Protein AF-A0A392U8L1-F1 (afdb_monomer_lite)

pLDDT: mean 88.87, std 3.4, range [80.19, 94.81]

InterPro domains:
  IPR000246 Peptidase T2, asparaginase 2 [PF01112] (1-55)
  IPR000246 Peptidase T2, asparaginase 2 [PTHR10188] (1-55)
  IPR029055 Nucleophile aminohydrolases, N-terminal [SSF56235] (1-55)

Organism: NCBI:txid97028

Sequence (55 aa):
VRQLESNPIFNSGRGSALTAKGTVEMEASIMDGAKRRCGAVSGLSTVKNPVSLAR

Secondary structure (DSSP, 8-state):
-HHHHHSTTSSSGGGPPBPTTS-B-EEEEEEETTTTEEEEEEEESS-S-HHHH--

Foldseek 3Di:
DLVQLQDLVHCHQNVNDADPVRAGWHKDKDADPVVRDIFIDTRDRPDRHRNVVRD

Radius of gyration: 11.85 Å; chains: 1; bounding box: 23×19×34 Å

Structure (mmCIF, N/CA/C/O backbone):
data_AF-A0A392U8L1-F1
#
_entry.id   AF-A0A392U8L1-F1
#
loop_
_atom_site.group_PDB
_atom_site.id
_atom_site.type_symbol
_atom_site.label_atom_id
_atom_site.label_alt_id
_atom_site.label_comp_id
_atom_site.label_asym_id
_atom_site.label_entity_id
_atom_site.label_seq_id
_atom_site.pdbx_PDB_ins_code
_atom_site.Cartn_x
_atom_site.Cartn_y
_atom_site.Cartn_z
_atom_site.occupancy
_atom_site.B_iso_or_equiv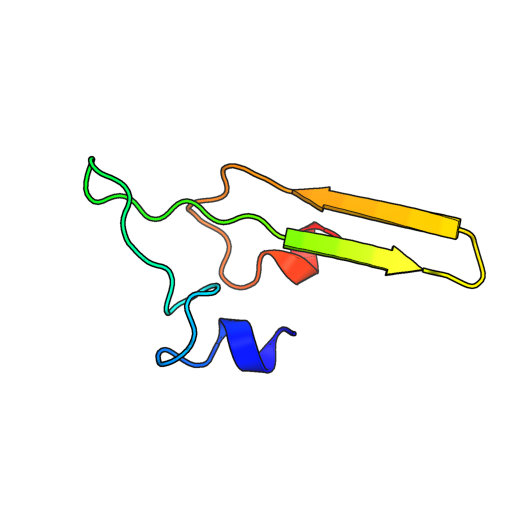
_atom_site.auth_seq_id
_atom_site.auth_comp_id
_atom_site.auth_asym_id
_atom_site.auth_atom_id
_atom_site.pdbx_PDB_model_num
ATOM 1 N N . VAL A 1 1 ? 6.653 -4.204 -4.087 1.00 80.19 1 VAL A N 1
ATOM 2 C CA . VAL A 1 1 ? 5.526 -3.434 -3.501 1.00 80.19 1 VAL A CA 1
ATOM 3 C C . VAL A 1 1 ? 4.471 -4.330 -2.855 1.00 80.19 1 VAL A C 1
ATOM 5 O O . VAL A 1 1 ? 4.299 -4.217 -1.656 1.00 80.19 1 VAL A O 1
ATOM 8 N N . ARG A 1 2 ? 3.853 -5.294 -3.559 1.00 85.81 2 ARG A N 1
ATOM 9 C CA . ARG A 1 2 ? 2.823 -6.196 -2.976 1.00 85.81 2 ARG A CA 1
ATOM 10 C C . ARG A 1 2 ? 3.199 -6.893 -1.661 1.00 85.81 2 ARG A C 1
ATOM 12 O O . ARG A 1 2 ? 2.355 -7.075 -0.790 1.00 85.81 2 ARG A O 1
ATOM 19 N N . GLN A 1 3 ? 4.461 -7.306 -1.526 1.00 84.25 3 GLN A N 1
ATOM 20 C CA . GLN A 1 3 ? 4.961 -7.918 -0.291 1.00 84.25 3 GLN A CA 1
ATOM 21 C C . GLN A 1 3 ? 5.006 -6.920 0.878 1.00 84.25 3 GLN A C 1
ATOM 23 O O . GLN A 1 3 ? 4.731 -7.313 2.005 1.00 84.25 3 GLN A O 1
ATOM 28 N N . LEU A 1 4 ? 5.282 -5.639 0.606 1.00 85.44 4 LEU A N 1
ATOM 29 C CA . LEU A 1 4 ? 5.262 -4.571 1.610 1.00 85.44 4 LEU A CA 1
ATOM 30 C C . LEU A 1 4 ? 3.822 -4.243 2.024 1.00 85.44 4 LEU A C 1
ATOM 32 O O . LEU A 1 4 ? 3.540 -4.202 3.210 1.00 85.44 4 LEU A O 1
ATOM 36 N N . GLU A 1 5 ? 2.891 -4.161 1.068 1.00 86.38 5 GLU A N 1
ATOM 37 C CA . GLU A 1 5 ? 1.453 -3.961 1.343 1.00 86.38 5 GLU A CA 1
ATOM 38 C C . GLU A 1 5 ? 0.813 -5.107 2.144 1.00 86.38 5 GLU A C 1
ATOM 40 O O . GLU A 1 5 ? -0.209 -4.937 2.806 1.00 86.38 5 GLU A O 1
ATOM 45 N N . SER A 1 6 ? 1.380 -6.310 2.050 1.00 87.00 6 SER A N 1
ATOM 46 C CA . SER A 1 6 ? 0.895 -7.474 2.798 1.00 87.00 6 SER A CA 1
ATOM 47 C C . SER A 1 6 ? 1.494 -7.557 4.201 1.00 87.00 6 SER A C 1
ATOM 49 O O . SER A 1 6 ? 0.972 -8.295 5.038 1.00 87.00 6 SER A O 1
ATOM 51 N N . ASN A 1 7 ? 2.588 -6.836 4.452 1.00 86.50 7 ASN A N 1
ATOM 52 C CA . ASN A 1 7 ? 3.273 -6.845 5.729 1.00 86.50 7 ASN A CA 1
ATOM 53 C C . ASN A 1 7 ? 2.655 -5.767 6.642 1.00 86.50 7 ASN A C 1
ATOM 55 O O . ASN A 1 7 ? 2.715 -4.583 6.316 1.00 86.50 7 ASN A O 1
ATOM 59 N N . PRO A 1 8 ? 2.079 -6.157 7.792 1.00 86.44 8 PRO A N 1
ATOM 60 C CA . PRO A 1 8 ? 1.345 -5.247 8.670 1.00 86.44 8 PRO A CA 1
ATOM 61 C C . PRO A 1 8 ? 2.221 -4.185 9.351 1.00 86.44 8 PRO A C 1
ATOM 63 O O . PRO A 1 8 ? 1.680 -3.254 9.931 1.00 86.44 8 PRO A O 1
ATOM 66 N N . ILE A 1 9 ? 3.551 -4.318 9.306 1.00 90.25 9 ILE A N 1
ATOM 67 C CA . ILE A 1 9 ? 4.487 -3.345 9.892 1.00 90.25 9 ILE A CA 1
ATOM 68 C C . ILE A 1 9 ? 4.580 -2.080 9.028 1.00 90.25 9 ILE A C 1
ATOM 70 O O . ILE A 1 9 ? 4.889 -1.002 9.531 1.00 90.25 9 ILE A O 1
ATOM 74 N N . PHE A 1 10 ? 4.321 -2.196 7.725 1.00 85.31 10 PHE A N 1
ATOM 75 C CA . PHE A 1 10 ? 4.415 -1.066 6.811 1.00 85.31 10 PHE A CA 1
ATOM 76 C C . PHE A 1 10 ? 3.064 -0.375 6.664 1.00 85.31 10 PHE A C 1
ATOM 78 O O . PHE A 1 10 ? 2.043 -1.035 6.484 1.00 85.31 10 PHE A O 1
ATOM 85 N N . ASN A 1 11 ? 3.081 0.960 6.648 1.00 88.31 11 ASN A N 1
ATOM 86 C CA . ASN A 1 11 ? 1.914 1.801 6.379 1.00 88.31 11 ASN A CA 1
ATOM 87 C C . ASN A 1 11 ? 1.482 1.715 4.900 1.00 88.31 11 ASN A C 1
ATOM 89 O O . ASN A 1 11 ? 1.635 2.656 4.126 1.00 88.31 11 ASN A O 1
ATOM 93 N N . SER A 1 12 ? 1.019 0.540 4.484 1.00 84.50 12 SER A N 1
ATOM 94 C CA . SER A 1 12 ? 0.560 0.245 3.130 1.00 84.50 12 SER A CA 1
ATOM 95 C C . SER A 1 12 ? -0.323 -1.000 3.142 1.00 84.50 12 SER A C 1
ATOM 97 O O . SER A 1 12 ? 0.008 -1.977 3.817 1.00 84.50 12 SER A O 1
ATOM 99 N N . GLY A 1 13 ? -1.415 -1.002 2.374 1.00 86.00 13 GLY A N 1
ATOM 100 C CA . GLY A 1 13 ? -2.308 -2.156 2.282 1.00 86.00 13 GLY A CA 1
ATOM 101 C C . GLY A 1 13 ? -2.880 -2.552 3.647 1.00 86.00 13 GLY A C 1
ATOM 102 O O . GLY A 1 13 ? -3.617 -1.802 4.281 1.00 86.00 13 GLY A O 1
ATOM 103 N N . ARG A 1 14 ? -2.516 -3.746 4.127 1.00 83.00 14 ARG A N 1
ATOM 104 C CA . ARG A 1 14 ? -3.006 -4.293 5.403 1.00 83.00 14 ARG A CA 1
ATOM 105 C C . ARG A 1 14 ? -2.515 -3.515 6.631 1.00 83.00 14 ARG A C 1
ATOM 107 O O . ARG A 1 14 ? -3.201 -3.535 7.647 1.00 83.00 14 ARG A O 1
ATOM 114 N N . GLY A 1 15 ? -1.340 -2.892 6.560 1.00 84.19 15 GLY A N 1
ATOM 115 C CA . GLY A 1 15 ? -0.762 -2.116 7.664 1.00 84.19 15 GLY A CA 1
ATOM 116 C C . GLY A 1 15 ? -1.084 -0.621 7.606 1.00 84.19 15 GLY A C 1
ATOM 117 O O . GLY A 1 15 ? -0.441 0.164 8.297 1.00 84.19 15 GLY A O 1
ATOM 118 N N . SER A 1 16 ? -2.029 -0.207 6.756 1.00 87.50 16 SER A N 1
ATOM 119 C CA . SER A 1 16 ? -2.347 1.205 6.560 1.00 87.50 16 SER A CA 1
ATOM 120 C C . SER A 1 16 ? -2.890 1.879 7.820 1.00 87.50 16 SER A C 1
ATOM 122 O O . SER A 1 16 ? -3.736 1.341 8.535 1.00 87.50 16 SER A O 1
ATOM 124 N N . ALA A 1 17 ? -2.405 3.096 8.054 1.00 88.62 17 ALA A N 1
ATOM 125 C CA . ALA A 1 17 ? -2.881 3.978 9.100 1.00 88.62 17 ALA A CA 1
ATOM 126 C C . ALA A 1 17 ? -4.349 4.354 8.869 1.00 88.62 17 ALA A C 1
ATOM 128 O O . ALA A 1 17 ? -4.829 4.434 7.735 1.00 88.62 17 ALA A O 1
ATOM 129 N N . LEU A 1 18 ? -5.052 4.601 9.970 1.00 90.00 18 LEU A N 1
ATOM 130 C CA . LEU A 1 18 ? -6.439 5.032 9.931 1.00 90.00 18 LEU A CA 1
ATOM 131 C C . LEU A 1 18 ? -6.524 6.538 9.678 1.00 90.00 18 LEU A C 1
ATOM 133 O O . LEU A 1 18 ? -5.721 7.320 10.189 1.00 90.00 18 LEU A O 1
ATOM 137 N N . THR A 1 19 ? -7.539 6.945 8.926 1.00 90.19 19 THR A N 1
ATOM 138 C CA . THR A 1 19 ? -7.936 8.347 8.802 1.00 90.19 19 THR A CA 1
ATOM 139 C C . THR A 1 19 ? -8.484 8.868 10.133 1.00 90.19 19 THR A C 1
ATOM 141 O O . THR A 1 19 ? -8.792 8.104 11.051 1.00 90.19 19 THR A O 1
ATOM 144 N N . ALA A 1 20 ? -8.720 10.179 10.224 1.00 90.69 20 ALA A N 1
ATOM 145 C CA . ALA A 1 20 ? -9.382 10.788 11.382 1.00 90.69 20 ALA A CA 1
ATOM 146 C C . ALA A 1 20 ? -10.782 10.203 11.676 1.00 90.69 20 ALA A C 1
ATOM 148 O O . ALA A 1 20 ? -11.280 10.328 12.791 1.00 90.69 20 ALA A O 1
ATOM 149 N N . LYS A 1 21 ? -11.416 9.554 10.689 1.00 90.75 21 LYS A N 1
ATOM 150 C CA . LYS A 1 21 ? -12.714 8.876 10.830 1.00 90.75 21 LYS A CA 1
ATOM 151 C C . LYS A 1 21 ? -12.582 7.395 11.209 1.00 90.75 21 LYS A C 1
ATOM 153 O O . LYS A 1 21 ? -13.590 6.697 11.263 1.00 90.75 21 LYS A O 1
ATOM 158 N N . GLY A 1 22 ? -11.365 6.899 11.436 1.00 89.62 22 GLY A N 1
ATOM 159 C CA . GLY A 1 22 ? -11.104 5.492 11.742 1.00 89.62 22 GLY A CA 1
ATOM 160 C C . GLY A 1 22 ? -11.213 4.555 10.535 1.00 89.62 22 GLY A C 1
ATOM 161 O O . GLY A 1 22 ? -11.250 3.341 10.717 1.00 89.62 22 GLY A O 1
ATOM 162 N N . THR A 1 23 ? -11.286 5.084 9.309 1.00 89.69 23 THR A N 1
ATOM 163 C CA . THR A 1 23 ? -11.332 4.285 8.074 1.00 89.69 23 THR A CA 1
ATOM 164 C C . THR A 1 23 ? -9.936 4.095 7.493 1.00 89.69 23 THR A C 1
ATOM 166 O O . THR A 1 23 ? -9.040 4.889 7.757 1.00 89.69 23 THR A O 1
ATOM 169 N N . VAL A 1 24 ? -9.742 3.055 6.684 1.00 88.88 24 VAL A N 1
ATOM 170 C CA . VAL A 1 24 ? -8.518 2.884 5.892 1.00 88.88 24 VAL A CA 1
ATOM 171 C C . VAL A 1 24 ? -8.755 3.469 4.505 1.00 88.88 24 VAL A C 1
ATOM 173 O O . VAL A 1 24 ? -9.670 3.040 3.800 1.00 88.88 24 VAL A O 1
ATOM 176 N N . GLU A 1 25 ? -7.917 4.425 4.119 1.00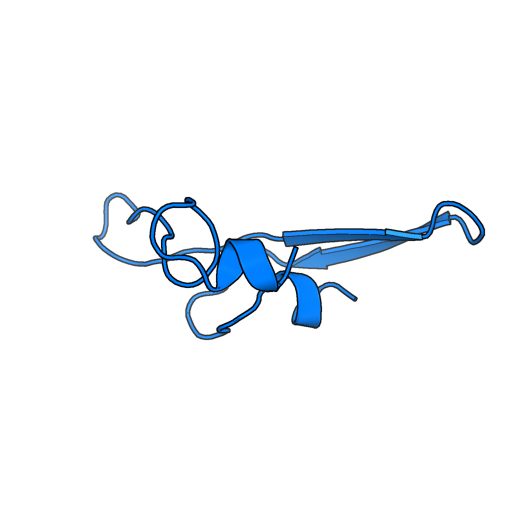 91.56 25 GLU A N 1
ATOM 177 C CA . GLU A 1 25 ? -7.873 4.987 2.770 1.00 91.56 25 GLU A CA 1
ATOM 178 C C . GLU A 1 25 ? -6.461 4.815 2.216 1.00 91.56 25 GLU A C 1
ATOM 180 O O . GLU A 1 25 ? -5.474 5.175 2.857 1.00 91.56 25 GLU A O 1
ATOM 185 N N . MET A 1 26 ? -6.368 4.196 1.043 1.00 89.44 26 MET A N 1
ATOM 186 C CA . MET A 1 26 ? -5.105 3.792 0.443 1.00 89.44 26 MET A CA 1
ATOM 187 C C . MET A 1 26 ? -4.912 4.423 -0.926 1.00 89.44 26 MET A C 1
ATOM 189 O O . MET A 1 26 ? -5.841 4.517 -1.734 1.00 89.44 26 MET A O 1
ATOM 193 N N . GLU A 1 27 ? -3.657 4.755 -1.200 1.00 91.44 27 GLU A N 1
ATOM 194 C CA . GLU A 1 27 ? -3.196 5.286 -2.474 1.00 91.44 27 GLU A CA 1
ATOM 195 C C . GLU A 1 27 ? -2.018 4.456 -2.982 1.00 91.44 27 GLU A C 1
ATOM 197 O O . GLU A 1 27 ? -1.187 3.984 -2.202 1.00 91.44 27 GLU A O 1
ATOM 202 N N . ALA A 1 28 ? -1.942 4.264 -4.296 1.00 92.06 28 ALA A N 1
ATOM 203 C CA . ALA A 1 28 ? -0.783 3.650 -4.929 1.00 92.06 28 ALA A CA 1
ATOM 204 C C . ALA A 1 28 ? -0.608 4.140 -6.360 1.00 92.06 28 ALA A C 1
ATOM 206 O O . ALA A 1 28 ? -1.573 4.410 -7.071 1.00 92.06 28 ALA A O 1
ATOM 207 N N . SER A 1 29 ? 0.642 4.190 -6.803 1.00 93.12 29 SER A N 1
ATOM 208 C CA . SER A 1 29 ? 0.995 4.516 -8.177 1.00 93.12 29 SER A CA 1
ATOM 209 C C . SER A 1 29 ? 2.123 3.622 -8.678 1.00 93.12 29 SER A C 1
ATOM 211 O O . SER A 1 29 ? 2.903 3.054 -7.907 1.00 93.12 29 SER A O 1
ATOM 213 N N . ILE A 1 30 ? 2.183 3.460 -9.995 1.00 93.62 30 ILE A N 1
ATOM 214 C CA . ILE A 1 30 ? 3.245 2.742 -10.688 1.00 93.62 30 ILE A CA 1
ATOM 215 C C . ILE A 1 30 ? 3.576 3.451 -11.998 1.00 93.62 30 ILE A C 1
ATOM 217 O O . ILE A 1 30 ? 2.704 3.999 -12.672 1.00 93.62 30 ILE A O 1
ATOM 221 N N . MET A 1 31 ? 4.856 3.432 -12.359 1.00 94.81 31 MET A N 1
ATOM 222 C CA . MET A 1 31 ? 5.359 4.009 -13.597 1.00 94.81 31 MET A CA 1
ATOM 223 C C . MET A 1 31 ? 6.235 2.995 -14.335 1.00 94.81 31 MET A C 1
ATOM 225 O O . MET A 1 31 ? 7.148 2.404 -13.762 1.00 94.81 31 MET A O 1
ATOM 229 N N . ASP A 1 32 ? 5.953 2.809 -15.619 1.00 93.69 32 ASP A N 1
ATOM 230 C CA . ASP A 1 32 ? 6.778 2.084 -16.582 1.00 93.69 32 ASP A CA 1
ATOM 231 C C . ASP A 1 32 ? 7.692 3.100 -17.279 1.00 93.69 32 ASP A C 1
ATOM 233 O O . ASP A 1 32 ? 7.270 3.806 -18.198 1.00 93.69 32 ASP A O 1
ATOM 237 N N . GLY A 1 33 ? 8.943 3.199 -16.820 1.00 93.19 33 GLY A N 1
ATOM 238 C CA . GLY A 1 33 ? 9.914 4.175 -17.325 1.00 93.19 33 GLY A CA 1
ATOM 239 C C . GLY A 1 33 ? 10.317 3.963 -18.789 1.00 93.19 33 GLY A C 1
ATOM 240 O O . GLY A 1 33 ? 10.662 4.927 -19.466 1.00 93.19 33 GLY A O 1
ATOM 241 N N . ALA A 1 34 ? 10.214 2.735 -19.309 1.00 94.62 34 ALA A N 1
ATOM 242 C CA . ALA A 1 34 ? 10.579 2.432 -20.693 1.00 94.62 34 ALA A CA 1
ATOM 243 C C . ALA A 1 34 ? 9.526 2.951 -21.681 1.00 94.62 34 ALA A C 1
ATOM 245 O O . ALA A 1 34 ? 9.861 3.530 -22.712 1.00 94.62 34 ALA A O 1
ATOM 246 N N . LYS A 1 35 ? 8.242 2.772 -21.351 1.00 93.88 35 LYS A N 1
ATOM 247 C CA . LYS A 1 35 ? 7.117 3.222 -22.192 1.00 93.88 35 LYS A CA 1
ATOM 248 C C . LYS A 1 35 ? 6.510 4.552 -21.739 1.00 93.88 35 LYS A C 1
ATOM 250 O O . LYS A 1 35 ? 5.534 4.997 -22.334 1.00 93.88 35 LYS A O 1
ATOM 255 N N . ARG A 1 36 ? 7.059 5.163 -20.682 1.00 92.06 36 ARG A N 1
ATOM 256 C CA . ARG A 1 36 ? 6.535 6.358 -19.992 1.00 92.06 36 ARG A CA 1
ATOM 257 C C . ARG 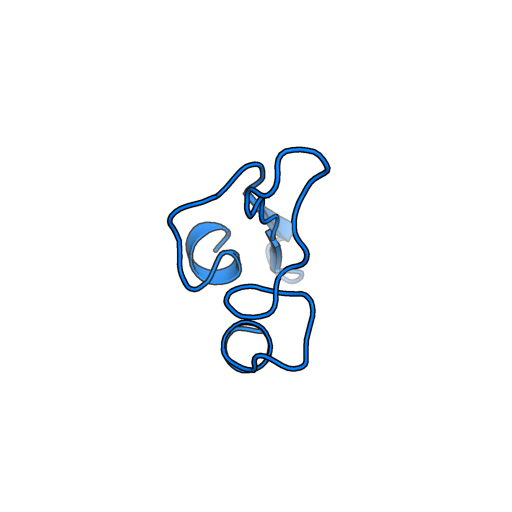A 1 36 ? 5.054 6.248 -19.605 1.00 92.06 36 ARG A C 1
ATOM 259 O O . ARG A 1 36 ? 4.355 7.255 -19.555 1.00 92.06 36 ARG A O 1
ATOM 266 N N . ARG A 1 37 ? 4.561 5.034 -19.349 1.00 93.81 37 ARG A N 1
ATOM 267 C CA . ARG A 1 37 ? 3.176 4.821 -18.902 1.00 93.81 37 ARG A CA 1
ATOM 268 C C . ARG A 1 37 ? 3.116 4.951 -17.390 1.00 93.81 37 ARG A C 1
ATOM 270 O O . ARG A 1 37 ? 4.029 4.503 -16.703 1.00 93.81 37 ARG A O 1
ATOM 277 N N . CYS A 1 38 ? 2.039 5.516 -16.875 1.00 92.75 38 CYS A N 1
ATOM 278 C CA . CYS A 1 38 ? 1.785 5.601 -15.446 1.00 92.75 38 CYS A CA 1
ATOM 279 C C . CYS A 1 38 ? 0.347 5.189 -15.141 1.00 92.75 38 CYS A C 1
ATOM 281 O O . CYS A 1 38 ? -0.542 5.325 -15.981 1.00 92.75 38 CYS A O 1
ATOM 283 N N . GLY A 1 39 ? 0.143 4.678 -13.935 1.00 93.38 39 GLY A N 1
ATOM 284 C CA . GLY A 1 39 ? -1.171 4.407 -13.381 1.00 93.38 39 GLY A CA 1
ATOM 285 C C . GLY A 1 39 ? -1.167 4.729 -11.895 1.00 93.38 39 GLY A C 1
ATOM 286 O O . GLY A 1 39 ? -0.152 4.571 -11.212 1.00 93.38 39 GLY A O 1
ATOM 287 N N . ALA A 1 40 ? -2.282 5.261 -11.410 1.00 92.25 40 ALA A N 1
ATOM 288 C CA . ALA A 1 40 ? -2.439 5.683 -10.029 1.00 92.25 40 ALA A CA 1
ATOM 289 C C . ALA A 1 40 ? -3.880 5.473 -9.577 1.00 92.25 40 ALA A C 1
ATOM 291 O O . ALA A 1 40 ? -4.816 5.569 -10.371 1.00 92.25 40 ALA A O 1
ATOM 292 N N . VAL A 1 41 ? -4.035 5.177 -8.294 1.00 90.69 41 VAL A N 1
ATOM 293 C CA . VAL A 1 41 ? -5.314 4.945 -7.627 1.00 90.69 41 VAL A CA 1
ATOM 294 C C . VAL A 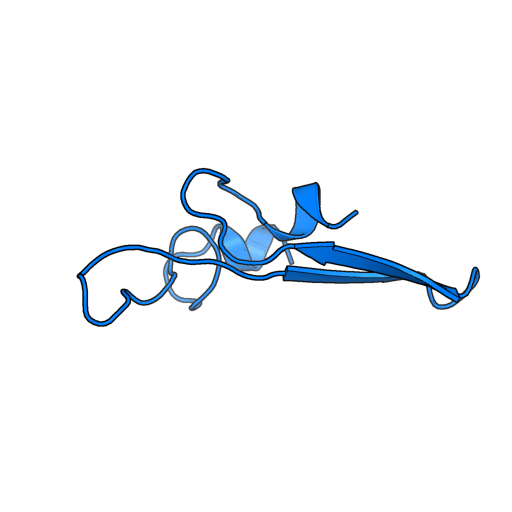1 41 ? -5.274 5.641 -6.271 1.00 90.69 41 VAL A C 1
ATOM 296 O O . VAL A 1 41 ? -4.240 5.632 -5.602 1.00 90.69 41 VAL A O 1
ATOM 299 N N . SER A 1 42 ? -6.385 6.253 -5.875 1.00 91.25 42 SER A N 1
ATOM 300 C CA . SER A 1 42 ? -6.539 6.965 -4.601 1.00 91.25 42 SER A CA 1
ATOM 301 C C . SER A 1 42 ? -7.931 6.690 -4.028 1.00 91.25 42 SER A C 1
ATOM 303 O O . SER A 1 42 ? -8.839 6.290 -4.762 1.00 91.25 42 SER A O 1
ATOM 305 N N . GLY A 1 43 ? -8.081 6.847 -2.712 1.00 88.38 43 GLY A N 1
ATOM 306 C CA . GLY A 1 43 ? -9.354 6.671 -2.010 1.00 88.38 43 GLY A CA 1
ATOM 307 C C . GLY A 1 43 ? -9.846 5.223 -1.946 1.00 88.38 43 GLY A C 1
ATOM 308 O O . GLY A 1 43 ? -11.046 4.981 -1.825 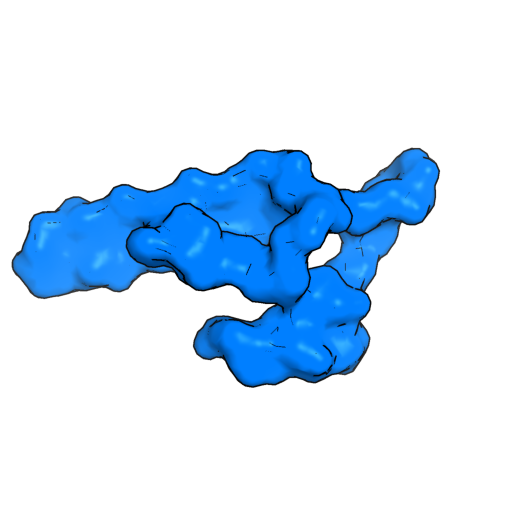1.00 88.38 43 GLY A O 1
ATOM 309 N N . LEU A 1 44 ? -8.948 4.237 -2.053 1.00 88.12 44 LEU A N 1
ATOM 310 C CA . LEU A 1 44 ? -9.335 2.829 -1.977 1.00 88.12 44 LEU A CA 1
ATOM 311 C C . LEU A 1 44 ? -9.484 2.381 -0.524 1.00 88.12 44 LEU A C 1
ATOM 313 O O . LEU A 1 44 ? -8.580 2.576 0.283 1.00 88.12 44 LEU A O 1
ATOM 317 N N . SER A 1 45 ? -10.581 1.689 -0.221 1.00 87.44 45 SER A N 1
ATOM 318 C CA . SER A 1 45 ? -10.852 1.127 1.111 1.00 87.44 45 SER A CA 1
ATOM 319 C C . SER A 1 45 ? -11.041 -0.395 1.117 1.00 87.44 45 SER A C 1
ATOM 321 O O . SER A 1 45 ? -10.919 -1.029 2.161 1.00 87.44 45 SER A O 1
ATOM 323 N N . THR A 1 46 ? -11.303 -1.012 -0.041 1.00 86.25 46 THR A N 1
ATOM 324 C CA . THR A 1 46 ? -11.686 -2.436 -0.153 1.00 86.25 46 THR A CA 1
ATOM 325 C C . THR A 1 46 ? -10.627 -3.330 -0.804 1.00 86.25 46 THR A C 1
ATOM 327 O O . THR A 1 46 ? -10.775 -4.552 -0.834 1.00 86.25 46 THR A O 1
ATOM 330 N N . VAL A 1 47 ? -9.549 -2.753 -1.339 1.00 85.50 47 VAL A N 1
ATOM 331 C CA . VAL A 1 47 ? -8.559 -3.477 -2.150 1.00 85.50 47 VAL A CA 1
ATOM 332 C C . VAL A 1 47 ? -7.356 -3.886 -1.303 1.00 85.50 47 VAL A C 1
ATOM 334 O O . VAL A 1 47 ? -6.672 -3.040 -0.740 1.00 85.50 47 VAL A O 1
ATOM 337 N N . LYS A 1 48 ? -7.037 -5.187 -1.278 1.00 83.94 48 LYS A N 1
ATOM 338 C CA . LYS A 1 48 ? -5.906 -5.736 -0.501 1.00 83.94 48 LYS A CA 1
ATOM 339 C C . LYS A 1 48 ? -4.536 -5.201 -0.941 1.00 83.94 48 LYS A C 1
ATOM 341 O O . LYS A 1 48 ? -3.650 -5.023 -0.113 1.00 83.94 48 LYS A O 1
ATOM 346 N N . ASN A 1 49 ? -4.349 -5.000 -2.245 1.00 87.00 49 ASN A N 1
ATOM 347 C CA . ASN A 1 49 ? -3.083 -4.568 -2.840 1.00 87.00 49 ASN A CA 1
ATOM 348 C C . ASN A 1 49 ? -3.315 -3.414 -3.827 1.00 87.00 49 ASN A C 1
ATOM 350 O O . ASN A 1 49 ? -3.444 -3.680 -5.029 1.00 87.00 49 ASN A O 1
ATOM 354 N N . PRO A 1 50 ? -3.378 -2.160 -3.345 1.00 85.94 50 PRO A N 1
ATOM 355 C CA . PRO A 1 50 ? -3.598 -0.964 -4.162 1.00 85.94 50 PRO A CA 1
ATOM 356 C C . PRO A 1 50 ? -2.696 -0.878 -5.404 1.00 85.94 50 PRO A C 1
ATOM 358 O O . PRO A 1 50 ? -3.182 -0.589 -6.498 1.00 85.94 50 PRO A O 1
ATOM 361 N N . VAL A 1 51 ? -1.412 -1.251 -5.299 1.00 89.19 51 VAL A N 1
ATOM 362 C CA . VAL A 1 51 ? -0.471 -1.243 -6.440 1.00 89.19 51 VAL A CA 1
ATOM 363 C C . VAL A 1 51 ? -0.879 -2.186 -7.575 1.00 89.19 51 VAL A C 1
ATOM 365 O O . VAL A 1 51 ? -0.449 -2.026 -8.713 1.00 89.19 51 VAL A O 1
ATOM 368 N N . SER A 1 52 ? -1.685 -3.209 -7.283 1.00 89.75 52 SER A N 1
ATOM 369 C CA . SER A 1 52 ? -2.184 -4.122 -8.315 1.00 89.75 52 SER A CA 1
ATOM 370 C C . SER A 1 52 ? -3.312 -3.507 -9.127 1.00 89.75 52 SER A C 1
ATOM 372 O O . SER A 1 52 ? -3.448 -3.880 -10.284 1.00 89.75 52 SER A O 1
ATOM 374 N N . LEU A 1 53 ? -4.086 -2.596 -8.530 1.00 88.31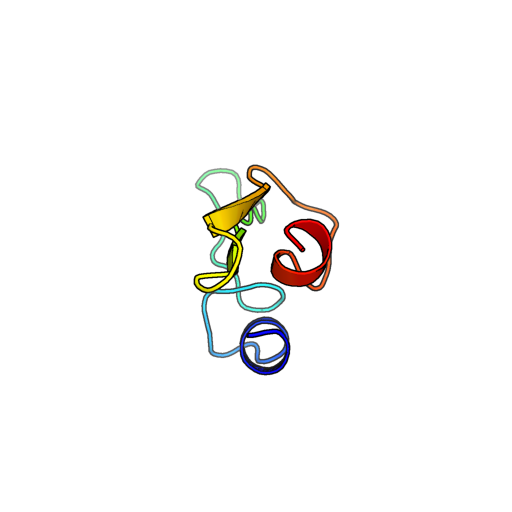 53 LEU A N 1
ATOM 375 C CA . LEU A 1 53 ? -5.128 -1.841 -9.223 1.00 88.31 53 LEU A CA 1
ATOM 376 C C . LEU A 1 53 ? -4.523 -0.707 -10.064 1.00 88.31 53 LEU A C 1
ATOM 378 O O . LEU A 1 53 ? -5.052 -0.372 -11.113 1.00 88.31 53 LEU A O 1
ATOM 382 N N . ALA A 1 54 ? -3.401 -0.140 -9.613 1.00 88.00 54 ALA A N 1
ATOM 383 C CA . ALA A 1 54 ? -2.698 0.929 -10.318 1.00 88.00 54 ALA A CA 1
ATOM 384 C C . ALA A 1 54 ? -1.959 0.479 -11.592 1.00 88.00 54 ALA A C 1
ATOM 386 O O . ALA A 1 54 ? -1.489 1.335 -12.335 1.00 88.00 54 ALA A O 1
ATOM 387 N N . ARG A 1 55 ? -1.796 -0.829 -11.825 1.00 83.00 55 ARG A N 1
ATOM 388 C CA . ARG A 1 55 ? -0.939 -1.386 -12.883 1.00 83.00 55 ARG A CA 1
ATOM 389 C C . ARG A 1 55 ? -1.711 -1.837 -14.113 1.00 83.00 55 ARG A C 1
ATOM 391 O O . ARG A 1 55 ? -2.657 -2.628 -13.923 1.00 83.00 55 ARG A O 1
#